Protein AF-A0A6N9VJF4-F1 (afdb_monomer_lite)

Foldseek 3Di:
DVVVVCLVPDLVNALLVCQDPPHDDPDPPDGDDSPDLSSHGPPVVVVVCVVCVVCVDPVNVVVCVVVVVVVD

Organism: Streptomyces microflavus (NCBI:txid1919)

Radius of gyration: 16.68 Å; chains: 1; bounding box: 35×25×43 Å

Structure 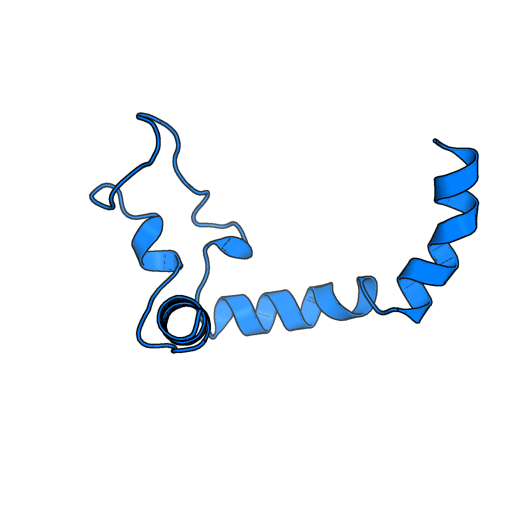(mmCIF, N/CA/C/O backbone):
data_AF-A0A6N9VJF4-F1
#
_entry.id   AF-A0A6N9VJF4-F1
#
loop_
_atom_site.group_PDB
_atom_site.id
_atom_site.type_symbol
_atom_site.label_atom_id
_atom_site.label_alt_id
_atom_site.label_comp_id
_atom_site.label_asym_id
_atom_site.label_entity_id
_atom_site.label_seq_id
_atom_site.pdbx_PDB_ins_code
_atom_site.Cartn_x
_atom_site.Cartn_y
_atom_site.Cartn_z
_atom_site.occupancy
_atom_site.B_iso_or_equiv
_atom_site.auth_seq_id
_atom_site.auth_comp_id
_atom_site.auth_asym_id
_atom_site.auth_atom_id
_atom_site.pdbx_PDB_model_num
ATOM 1 N N . TYR A 1 1 ? -8.412 14.726 -13.136 1.00 95.69 1 TYR A N 1
ATOM 2 C CA . TYR A 1 1 ? -8.873 13.734 -12.137 1.00 95.69 1 TYR A CA 1
ATOM 3 C C . TYR A 1 1 ? -8.968 12.356 -12.772 1.00 95.69 1 TYR A C 1
ATOM 5 O O . TYR A 1 1 ? -8.314 11.448 -12.276 1.00 95.69 1 TYR A O 1
ATOM 13 N N . GLU A 1 2 ? -9.697 12.215 -13.884 1.00 98.38 2 GLU A N 1
ATOM 14 C CA . GLU A 1 2 ? -9.879 10.924 -14.569 1.00 98.38 2 GLU A CA 1
ATOM 15 C C . GLU A 1 2 ? -8.566 10.233 -14.951 1.00 98.38 2 GLU A C 1
ATOM 17 O O . GLU A 1 2 ? -8.410 9.055 -14.654 1.00 98.38 2 GLU A O 1
ATOM 22 N N . ASP A 1 3 ? -7.579 10.962 -15.479 1.00 98.31 3 ASP A N 1
ATOM 23 C CA . ASP A 1 3 ? -6.286 10.363 -15.851 1.00 98.31 3 ASP A CA 1
ATOM 24 C C . ASP A 1 3 ? -5.558 9.749 -14.649 1.00 98.31 3 ASP A C 1
ATOM 26 O O . ASP A 1 3 ? -5.028 8.643 -14.717 1.00 98.31 3 ASP A O 1
ATOM 30 N N . VAL A 1 4 ? -5.584 10.440 -13.507 1.00 97.88 4 VAL A N 1
ATOM 31 C CA . VAL A 1 4 ? -4.977 9.945 -12.263 1.00 97.88 4 VAL A CA 1
ATOM 32 C C . VAL A 1 4 ? -5.738 8.721 -11.768 1.00 97.88 4 VAL A C 1
ATOM 34 O O . VAL A 1 4 ? -5.131 7.709 -11.428 1.00 97.88 4 VAL A O 1
ATOM 37 N N . ARG A 1 5 ? -7.073 8.779 -11.762 1.00 97.94 5 ARG A N 1
ATOM 38 C CA . ARG A 1 5 ? -7.909 7.643 -11.367 1.00 97.94 5 ARG A CA 1
ATOM 39 C C . ARG A 1 5 ? -7.658 6.430 -12.262 1.00 97.94 5 ARG A C 1
ATOM 41 O O . ARG A 1 5 ? -7.619 5.315 -11.749 1.00 97.94 5 ARG A O 1
ATOM 48 N N . PHE A 1 6 ? -7.493 6.639 -13.563 1.00 98.00 6 PHE A N 1
ATOM 49 C CA . PHE A 1 6 ? -7.170 5.595 -14.524 1.00 98.00 6 PHE A CA 1
ATOM 50 C C . PHE A 1 6 ? -5.815 4.950 -14.209 1.00 98.00 6 PHE A C 1
ATOM 52 O O . PHE A 1 6 ? -5.759 3.739 -14.005 1.00 98.00 6 PHE A O 1
ATOM 59 N N . VAL A 1 7 ? -4.754 5.751 -14.056 1.00 97.56 7 VAL A N 1
ATOM 60 C CA . VAL A 1 7 ? -3.405 5.245 -13.743 1.00 97.56 7 VAL A CA 1
ATOM 61 C C . VAL A 1 7 ? -3.371 4.466 -12.424 1.00 97.56 7 VAL A C 1
ATOM 63 O O . VAL A 1 7 ? -2.742 3.417 -12.351 1.00 97.56 7 VAL A O 1
ATOM 66 N N . PHE A 1 8 ? -4.069 4.933 -11.385 1.00 95.81 8 PHE A N 1
ATOM 67 C CA . PHE A 1 8 ? -4.047 4.291 -10.063 1.00 95.81 8 PHE A CA 1
ATOM 68 C C . PHE A 1 8 ? -4.910 3.024 -9.943 1.00 95.81 8 PHE A C 1
ATOM 70 O O . PHE A 1 8 ? -4.757 2.296 -8.963 1.00 95.81 8 PHE A O 1
ATOM 77 N N . ASN A 1 9 ? -5.825 2.762 -10.882 1.00 96.19 9 ASN A N 1
ATOM 78 C CA . ASN A 1 9 ? -6.731 1.606 -10.815 1.00 96.19 9 ASN A CA 1
ATOM 79 C C . ASN A 1 9 ? -6.455 0.531 -11.876 1.00 96.19 9 ASN A C 1
ATOM 81 O O . ASN A 1 9 ? -7.000 -0.567 -11.770 1.00 96.19 9 ASN A O 1
ATOM 85 N N . ASP A 1 10 ? -5.654 0.824 -12.899 1.00 97.44 10 ASP A N 1
ATOM 86 C CA . ASP A 1 10 ? -5.384 -0.110 -13.991 1.00 97.44 10 ASP A CA 1
ATOM 87 C C . ASP A 1 10 ? -4.108 -0.930 -13.732 1.00 97.44 10 ASP A C 1
ATOM 89 O O . ASP A 1 10 ? -3.027 -0.383 -13.515 1.00 97.44 10 ASP A O 1
ATOM 93 N N . ALA A 1 11 ? -4.222 -2.261 -13.793 1.00 95.19 11 ALA A N 1
ATOM 94 C CA . ALA A 1 11 ? -3.131 -3.194 -13.495 1.00 95.19 11 ALA A CA 1
ATOM 95 C C . ALA A 1 11 ? -1.956 -3.136 -14.493 1.00 95.19 11 ALA A C 1
ATOM 97 O O . ALA A 1 11 ? -0.921 -3.756 -14.254 1.00 95.19 11 ALA A O 1
ATOM 98 N N . ARG A 1 12 ? -2.092 -2.403 -15.608 1.00 96.81 12 ARG A N 1
ATOM 99 C CA . ARG A 1 12 ? -0.985 -2.133 -16.537 1.00 96.81 12 ARG A CA 1
ATOM 100 C C . ARG A 1 12 ? 0.077 -1.211 -15.934 1.00 96.81 12 ARG A C 1
ATOM 102 O O . ARG A 1 12 ? 1.213 -1.227 -16.404 1.00 96.81 12 ARG A O 1
ATOM 109 N N . PHE A 1 13 ? -0.265 -0.424 -14.912 1.00 96.81 13 PHE A N 1
ATOM 110 C CA . PHE A 1 13 ? 0.679 0.446 -14.214 1.00 96.81 13 PHE A CA 1
ATOM 111 C C . PHE A 1 13 ? 1.201 -0.246 -12.952 1.00 96.81 13 PHE A C 1
ATOM 113 O O . PHE A 1 13 ? 0.476 -0.460 -11.986 1.00 96.81 13 PHE A O 1
ATOM 120 N N . SER A 1 14 ? 2.485 -0.601 -12.974 1.00 95.06 14 SER A N 1
ATOM 121 C CA . SER A 1 14 ? 3.152 -1.334 -11.897 1.00 95.06 14 SER A CA 1
ATOM 122 C C . SER A 1 14 ? 3.732 -0.386 -10.852 1.00 95.06 14 SER A C 1
ATOM 124 O O . SER A 1 14 ? 4.516 0.513 -11.171 1.00 95.06 14 SER A O 1
ATOM 126 N N . ARG A 1 15 ? 3.411 -0.631 -9.580 1.00 93.88 15 ARG A N 1
ATOM 127 C CA . ARG A 1 15 ? 4.047 0.052 -8.453 1.00 93.88 15 ARG A CA 1
ATOM 128 C C . ARG A 1 15 ? 5.417 -0.543 -8.129 1.00 93.88 15 ARG A C 1
ATOM 130 O O . ARG A 1 15 ? 6.302 0.208 -7.707 1.00 93.88 15 ARG A O 1
ATOM 137 N N . GLN A 1 16 ? 5.603 -1.841 -8.373 1.00 94.81 16 GLN A N 1
ATOM 138 C CA . GLN A 1 16 ? 6.870 -2.550 -8.173 1.00 94.81 16 GLN A CA 1
ATOM 139 C C . GLN A 1 16 ? 7.952 -2.101 -9.158 1.00 94.81 16 GLN A C 1
ATOM 141 O O . GLN A 1 16 ? 9.117 -1.982 -8.795 1.00 94.81 16 GLN A O 1
ATOM 146 N N . ALA A 1 17 ? 7.586 -1.767 -10.396 1.00 93.50 17 ALA A N 1
ATOM 147 C CA . ALA A 1 17 ? 8.524 -1.224 -11.375 1.00 93.50 17 ALA A CA 1
ATOM 148 C C . ALA A 1 17 ? 9.167 0.096 -10.914 1.00 93.50 17 ALA A C 1
ATOM 150 O O . ALA A 1 17 ? 10.302 0.383 -11.287 1.00 93.50 17 ALA A O 1
ATOM 151 N N . ALA A 1 18 ? 8.484 0.871 -10.066 1.00 90.94 18 ALA A N 1
ATOM 152 C CA . ALA A 1 18 ? 9.007 2.126 -9.533 1.00 90.94 18 ALA A CA 1
ATOM 153 C C . ALA A 1 18 ? 10.080 1.942 -8.440 1.00 90.94 18 ALA A C 1
ATOM 155 O O . ALA A 1 18 ? 10.653 2.933 -7.997 1.00 90.94 18 ALA A O 1
ATOM 156 N N . THR A 1 19 ? 10.366 0.712 -7.991 1.00 90.12 19 THR A N 1
ATOM 157 C CA . THR A 1 19 ? 11.495 0.436 -7.080 1.00 90.12 19 THR A CA 1
ATOM 158 C C . THR A 1 19 ? 12.764 0.014 -7.815 1.00 90.12 19 THR A C 1
ATOM 160 O O . THR A 1 19 ? 13.759 -0.307 -7.170 1.00 90.12 19 THR A O 1
ATOM 163 N N . ARG A 1 20 ? 12.751 -0.039 -9.153 1.00 89.62 20 ARG A N 1
ATOM 164 C CA . ARG A 1 20 ? 13.944 -0.406 -9.919 1.00 89.62 20 ARG A CA 1
ATOM 165 C C . ARG A 1 20 ? 14.994 0.713 -9.876 1.00 89.62 20 ARG A C 1
ATOM 167 O O . ARG A 1 20 ? 14.615 1.885 -9.813 1.00 89.62 20 ARG A O 1
ATOM 174 N N . PRO A 1 21 ? 16.298 0.388 -9.936 1.00 87.25 21 PRO A N 1
ATOM 175 C CA . PRO A 1 21 ? 17.363 1.387 -9.850 1.00 87.25 21 PRO A CA 1
ATOM 176 C C . PRO A 1 21 ? 17.248 2.527 -10.872 1.00 87.25 21 PRO A C 1
ATOM 178 O O . PRO A 1 21 ? 17.554 3.670 -10.533 1.00 87.25 21 PRO A O 1
ATOM 181 N N . GLU A 1 22 ? 16.785 2.222 -12.086 1.00 89.19 22 GLU A N 1
ATOM 182 C CA . GLU A 1 22 ? 16.630 3.145 -13.216 1.00 89.19 22 GLU A CA 1
ATOM 183 C C . GLU A 1 22 ? 15.328 3.956 -13.207 1.00 89.19 22 GLU A C 1
ATOM 185 O O . GLU A 1 22 ? 15.165 4.863 -14.025 1.00 89.19 22 GLU A O 1
ATOM 190 N N . ALA A 1 23 ? 14.384 3.632 -12.318 1.00 89.69 23 ALA A N 1
ATOM 191 C CA . ALA A 1 23 ? 13.111 4.334 -12.258 1.00 89.69 23 ALA A CA 1
ATOM 192 C C . ALA A 1 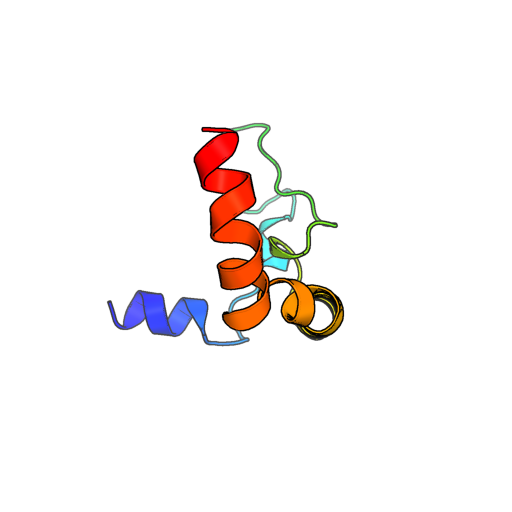23 ? 13.317 5.810 -11.856 1.00 89.69 23 ALA A C 1
ATOM 194 O O . ALA A 1 23 ? 14.208 6.108 -11.055 1.00 89.69 23 ALA A O 1
ATOM 195 N N . PRO A 1 24 ? 12.491 6.749 -12.359 1.00 89.19 24 PRO A N 1
ATOM 196 C CA . PRO A 1 24 ? 12.554 8.144 -11.935 1.00 89.19 24 PRO A CA 1
ATOM 197 C C . PRO A 1 24 ? 12.372 8.284 -10.418 1.00 89.19 24 PRO A C 1
ATOM 199 O O . PRO A 1 24 ? 11.421 7.748 -9.847 1.00 89.19 24 PRO A O 1
ATOM 202 N N . LYS A 1 25 ? 13.264 9.038 -9.767 1.00 85.94 25 LYS A N 1
ATOM 203 C CA . LYS A 1 25 ? 13.247 9.279 -8.315 1.00 85.94 25 LYS A CA 1
ATOM 204 C C . LYS A 1 25 ? 12.979 10.754 -8.035 1.00 85.94 25 LYS A C 1
ATOM 206 O O . LYS A 1 25 ? 13.488 11.621 -8.740 1.00 85.94 25 LYS A O 1
ATOM 211 N N . LEU A 1 26 ? 12.204 11.036 -6.985 1.00 84.69 26 LEU A N 1
ATOM 212 C CA . LEU A 1 26 ? 11.945 12.410 -6.537 1.00 84.69 26 LEU A CA 1
ATOM 213 C C . LEU A 1 26 ? 13.207 13.060 -5.951 1.00 84.69 26 LEU A C 1
ATOM 215 O O . LEU A 1 26 ? 13.444 14.247 -6.146 1.00 84.69 26 LEU A O 1
ATOM 219 N N . MET A 1 27 ? 14.010 12.273 -5.232 1.00 84.56 27 MET A N 1
ATOM 220 C CA . MET A 1 27 ? 15.267 12.700 -4.626 1.00 84.56 27 MET A CA 1
ATOM 221 C C . MET A 1 27 ? 16.341 11.622 -4.829 1.00 84.56 27 MET A C 1
ATOM 223 O O . MET A 1 27 ? 16.024 10.431 -4.738 1.00 84.56 27 MET A O 1
ATOM 227 N N . PRO A 1 28 ? 17.610 11.999 -5.067 1.00 80.25 28 PRO A N 1
ATOM 228 C CA . PRO A 1 28 ? 18.719 11.049 -5.077 1.00 80.25 28 PRO A CA 1
ATOM 229 C C . PRO A 1 28 ? 18.815 10.284 -3.749 1.00 80.25 28 PRO A C 1
ATOM 231 O O . PRO A 1 28 ? 18.633 10.867 -2.683 1.00 80.25 28 PRO A O 1
ATOM 234 N N . GLY A 1 29 ? 19.103 8.982 -3.807 1.00 76.31 29 GLY A N 1
ATOM 235 C CA . GLY A 1 29 ? 19.298 8.137 -2.619 1.00 76.31 29 GLY A CA 1
ATOM 236 C C . GLY A 1 29 ? 18.024 7.741 -1.860 1.00 76.31 29 GLY A C 1
ATOM 237 O O . GLY A 1 29 ? 18.109 6.935 -0.939 1.00 76.31 29 GLY A O 1
ATOM 238 N N . VAL A 1 30 ? 16.848 8.252 -2.243 1.00 74.50 30 VAL A N 1
ATOM 239 C CA . VAL A 1 30 ? 15.565 7.791 -1.695 1.00 74.50 30 VAL A CA 1
ATOM 240 C C . VAL A 1 30 ? 15.049 6.651 -2.561 1.00 74.50 30 VAL A C 1
ATOM 242 O O . VAL A 1 30 ? 14.546 6.867 -3.665 1.00 74.50 30 VAL A O 1
ATOM 245 N N . GLU A 1 31 ? 15.187 5.429 -2.059 1.00 73.25 31 GLU A N 1
ATOM 246 C CA . GLU A 1 31 ? 14.663 4.229 -2.706 1.00 73.25 31 GLU A CA 1
ATOM 247 C C . GLU A 1 31 ? 13.417 3.755 -1.964 1.00 73.25 31 GLU A C 1
ATOM 249 O O . GLU A 1 31 ? 13.372 3.731 -0.733 1.00 73.25 31 GLU A O 1
ATOM 254 N N . GLY A 1 32 ? 12.371 3.411 -2.715 1.00 76.31 32 GLY A N 1
ATOM 255 C CA . GLY A 1 32 ? 11.236 2.717 -2.124 1.00 76.31 32 GLY A CA 1
ATOM 256 C C . GLY A 1 32 ? 11.682 1.323 -1.706 1.00 76.31 32 GLY A C 1
ATOM 257 O O . GLY A 1 32 ? 12.241 0.609 -2.532 1.00 76.31 32 GLY A O 1
ATOM 258 N N . ASP A 1 33 ? 11.407 0.939 -0.461 1.00 88.19 33 ASP A N 1
ATOM 259 C CA . ASP A 1 33 ? 11.647 -0.420 0.023 1.00 88.19 33 ASP A CA 1
ATOM 260 C C . ASP A 1 33 ? 10.880 -1.423 -0.866 1.00 88.19 33 ASP A C 1
ATOM 262 O O . ASP A 1 33 ? 9.638 -1.391 -0.870 1.00 88.19 33 ASP A O 1
ATOM 266 N N . PRO A 1 34 ? 11.575 -2.290 -1.633 1.00 89.31 34 PRO A N 1
ATOM 267 C CA . PRO A 1 34 ? 10.935 -3.270 -2.504 1.00 89.31 34 PRO A CA 1
ATOM 268 C C . PRO A 1 34 ? 10.097 -4.294 -1.741 1.00 89.31 34 PRO A C 1
ATOM 270 O O . PRO A 1 34 ? 9.220 -4.916 -2.343 1.00 89.31 34 PRO A O 1
ATOM 273 N N . ASP A 1 35 ? 10.345 -4.480 -0.443 1.00 91.62 35 ASP A N 1
ATOM 274 C CA . ASP A 1 35 ? 9.642 -5.433 0.414 1.00 91.62 35 ASP A CA 1
ATOM 275 C C . ASP A 1 35 ? 8.445 -4.836 1.147 1.00 91.62 35 ASP A C 1
ATOM 277 O O . ASP A 1 35 ? 7.583 -5.573 1.638 1.00 91.62 35 ASP A O 1
ATOM 281 N N . SER A 1 36 ? 8.298 -3.514 1.110 1.00 93.94 36 SER A N 1
ATOM 282 C CA . SER A 1 36 ? 7.118 -2.843 1.635 1.00 93.94 36 SER A CA 1
ATOM 283 C C . SER A 1 36 ? 5.852 -3.217 0.861 1.00 93.94 36 SER A C 1
ATOM 285 O O . SER A 1 36 ? 5.827 -3.255 -0.371 1.00 93.94 36 SER A O 1
ATOM 287 N N . ILE A 1 37 ? 4.743 -3.409 1.585 1.00 96.25 37 ILE A N 1
ATOM 288 C CA . ILE A 1 37 ? 3.424 -3.701 1.001 1.00 96.25 37 ILE A CA 1
ATOM 289 C C . ILE A 1 37 ? 2.994 -2.651 -0.034 1.00 96.25 37 ILE A C 1
ATOM 291 O O . ILE A 1 37 ? 2.341 -2.999 -1.012 1.00 96.25 37 ILE A O 1
ATOM 295 N N . VAL A 1 38 ? 3.382 -1.383 0.145 1.00 94.12 38 VAL A N 1
ATOM 296 C CA . VAL A 1 38 ? 3.023 -0.287 -0.777 1.00 94.12 38 VAL A CA 1
ATOM 297 C C . VAL A 1 38 ? 3.863 -0.264 -2.056 1.00 94.12 38 VAL A C 1
ATOM 299 O O . VAL A 1 38 ? 3.610 0.567 -2.924 1.00 94.12 38 VAL A O 1
ATOM 302 N N . SER A 1 39 ? 4.857 -1.146 -2.163 1.00 94.62 39 SER A N 1
ATOM 303 C CA . SER A 1 39 ? 5.742 -1.291 -3.320 1.00 94.62 39 SER A CA 1
ATOM 304 C C . SER A 1 39 ? 5.441 -2.540 -4.153 1.00 94.62 39 SER A C 1
ATOM 306 O O . SER A 1 39 ? 6.044 -2.718 -5.203 1.00 94.62 39 SER A O 1
ATOM 308 N N . LYS A 1 40 ? 4.541 -3.427 -3.711 1.00 95.81 40 LYS A N 1
ATOM 309 C CA . LYS A 1 40 ? 4.2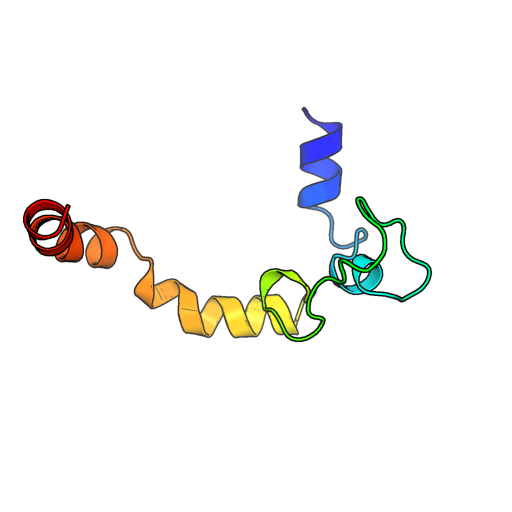12 -4.670 -4.427 1.00 95.81 40 LYS A CA 1
ATOM 310 C C . LYS A 1 40 ? 3.023 -4.469 -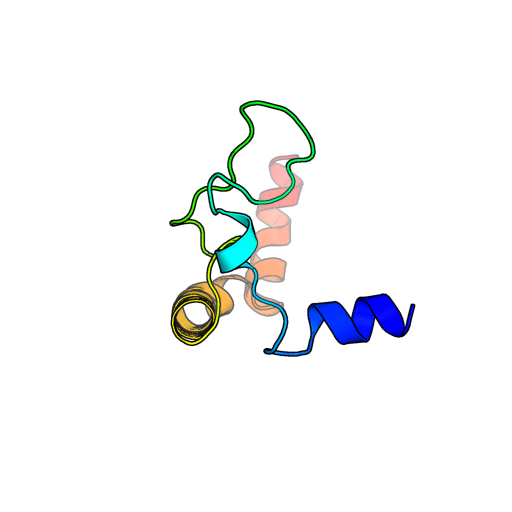5.372 1.00 95.81 40 LYS A C 1
ATOM 312 O O . LYS A 1 40 ? 2.123 -3.683 -5.084 1.00 95.81 40 LYS A O 1
ATOM 317 N N . ASP A 1 41 ? 2.977 -5.263 -6.438 1.00 96.94 41 ASP A N 1
ATOM 318 C CA . ASP A 1 41 ? 1.786 -5.436 -7.278 1.00 96.94 41 ASP A CA 1
ATOM 319 C C . ASP A 1 41 ? 1.012 -6.708 -6.889 1.00 96.94 41 ASP A C 1
ATOM 321 O O . ASP A 1 41 ? 1.414 -7.478 -6.008 1.00 96.94 41 ASP A O 1
ATOM 325 N N . ALA A 1 42 ? -0.140 -6.942 -7.521 1.00 96.12 42 ALA A N 1
ATOM 326 C CA . ALA A 1 42 ? -0.832 -8.224 -7.407 1.00 96.12 42 ALA A CA 1
ATOM 327 C C . ALA A 1 42 ? 0.021 -9.362 -8.020 1.00 96.12 42 ALA A C 1
ATOM 329 O O . ALA A 1 42 ? 0.707 -9.132 -9.013 1.00 96.12 42 ALA A O 1
ATOM 330 N N . PRO A 1 43 ? -0.035 -10.596 -7.476 1.00 96.88 43 PRO A N 1
ATOM 331 C CA . PRO A 1 43 ? -0.925 -11.059 -6.406 1.00 96.88 43 PRO A CA 1
ATOM 332 C C . PRO A 1 43 ? -0.411 -10.793 -4.981 1.00 96.88 43 PRO A C 1
ATOM 334 O O . PRO A 1 43 ? -1.185 -10.927 -4.029 1.00 96.88 43 PRO A O 1
ATOM 337 N N . ASP A 1 44 ? 0.854 -10.406 -4.806 1.00 97.50 44 ASP A N 1
ATOM 338 C CA . ASP A 1 44 ? 1.461 -10.251 -3.479 1.00 97.50 44 ASP A CA 1
ATOM 339 C C . ASP A 1 44 ? 0.836 -9.118 -2.669 1.00 97.50 44 ASP A C 1
ATOM 341 O O . ASP A 1 44 ? 0.469 -9.331 -1.511 1.00 97.50 44 ASP A O 1
ATOM 345 N N . HIS A 1 45 ? 0.620 -7.948 -3.275 1.00 97.50 45 HIS A N 1
ATOM 346 C CA . HIS A 1 45 ? -0.090 -6.848 -2.620 1.00 97.50 45 HIS A CA 1
ATOM 347 C C . HIS A 1 45 ? -1.485 -7.284 -2.157 1.00 97.50 45 HIS A C 1
ATOM 349 O O . HIS A 1 45 ? -1.865 -7.037 -1.012 1.00 97.50 45 HIS A O 1
ATOM 355 N N . THR A 1 46 ? -2.227 -8.004 -3.005 1.00 97.62 46 THR A N 1
ATOM 356 C CA . THR A 1 46 ? -3.564 -8.519 -2.677 1.00 97.62 46 THR A CA 1
ATOM 357 C C . THR A 1 46 ? -3.518 -9.488 -1.496 1.00 97.62 46 THR A C 1
ATOM 359 O O . THR A 1 46 ? -4.332 -9.386 -0.575 1.00 97.62 46 THR A O 1
ATOM 362 N N . ARG A 1 47 ? -2.543 -10.404 -1.478 1.00 98.06 47 ARG A N 1
ATOM 363 C CA . ARG A 1 47 ? -2.336 -11.365 -0.387 1.00 98.06 47 ARG A CA 1
ATOM 364 C C . ARG A 1 47 ? -2.003 -10.658 0.926 1.00 98.06 47 ARG A C 1
ATOM 366 O O . ARG A 1 47 ? -2.642 -10.937 1.938 1.00 98.06 47 ARG A O 1
ATOM 373 N N . LEU A 1 48 ? -1.052 -9.725 0.911 1.00 97.81 48 LEU A N 1
ATOM 374 C CA . LEU A 1 48 ? -0.640 -8.967 2.095 1.00 97.81 48 LEU A CA 1
ATOM 375 C C . LEU A 1 48 ? -1.780 -8.090 2.628 1.00 97.81 48 LEU A C 1
ATOM 377 O O . LEU A 1 48 ? -2.067 -8.110 3.825 1.00 97.81 48 LEU A O 1
ATOM 381 N N . ARG A 1 49 ? -2.503 -7.389 1.744 1.00 97.69 49 ARG A N 1
ATOM 382 C CA . ARG A 1 49 ? -3.691 -6.600 2.108 1.00 97.69 49 ARG A CA 1
ATOM 383 C C . ARG A 1 49 ? -4.761 -7.460 2.761 1.00 97.69 49 ARG A C 1
ATOM 385 O O . ARG A 1 49 ? -5.325 -7.038 3.765 1.00 97.69 49 ARG A O 1
ATOM 392 N N . ARG A 1 50 ? -5.016 -8.665 2.242 1.00 98.19 50 ARG A N 1
ATOM 393 C CA . ARG A 1 50 ? -5.993 -9.596 2.827 1.00 98.19 50 ARG A CA 1
ATOM 394 C C . ARG A 1 50 ? -5.638 -9.988 4.265 1.00 98.19 50 ARG A C 1
ATOM 396 O O . ARG A 1 50 ? -6.549 -10.174 5.065 1.00 98.19 50 ARG A O 1
ATOM 403 N N . LEU A 1 51 ? -4.349 -10.082 4.596 1.00 98.00 51 LEU A N 1
ATOM 404 C CA . LEU A 1 51 ? -3.888 -10.392 5.952 1.00 98.00 51 LEU A CA 1
ATOM 405 C C . LEU A 1 51 ? -4.082 -9.215 6.918 1.00 98.00 51 LEU A C 1
ATOM 407 O O . LEU A 1 51 ? -4.543 -9.421 8.037 1.00 98.00 51 LEU A O 1
ATOM 411 N N . VAL A 1 52 ? -3.759 -7.986 6.499 1.00 97.38 52 VAL A N 1
ATOM 412 C CA . VAL A 1 52 ? -3.748 -6.819 7.407 1.00 97.38 52 VAL A CA 1
ATOM 413 C C . VAL A 1 52 ? -5.069 -6.047 7.453 1.00 97.38 52 VAL A C 1
ATOM 415 O O . VAL A 1 52 ? -5.383 -5.437 8.472 1.00 97.38 52 VAL A O 1
ATOM 418 N N . ALA A 1 53 ? -5.876 -6.077 6.386 1.00 98.06 53 ALA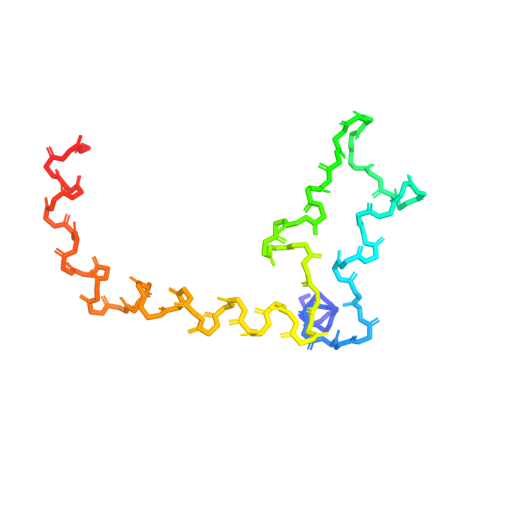 A N 1
ATOM 419 C CA . ALA A 1 53 ? -7.115 -5.300 6.287 1.00 98.06 53 ALA A CA 1
ATOM 420 C C . ALA A 1 53 ? -8.109 -5.509 7.452 1.00 98.06 53 ALA A C 1
ATOM 422 O O . ALA A 1 53 ? -8.701 -4.517 7.882 1.00 98.06 53 ALA A O 1
ATOM 423 N N . PRO A 1 54 ? -8.285 -6.718 8.031 1.00 98.06 54 PRO A N 1
ATOM 424 C CA . PRO A 1 54 ? -9.196 -6.915 9.163 1.00 98.06 54 PRO A CA 1
ATOM 425 C C . PRO A 1 54 ? -8.868 -6.070 10.405 1.00 98.06 54 PRO A C 1
ATOM 427 O O . PRO A 1 54 ? -9.775 -5.746 11.176 1.00 98.06 54 PRO A O 1
ATOM 430 N N . ALA A 1 55 ? -7.601 -5.683 10.596 1.00 97.56 55 ALA A N 1
ATOM 431 C CA . ALA A 1 55 ? -7.185 -4.806 11.692 1.00 97.56 55 ALA A CA 1
ATOM 432 C C . ALA A 1 55 ? -7.666 -3.354 11.508 1.00 97.56 55 ALA A C 1
ATOM 434 O O . ALA A 1 55 ? -7.866 -2.650 12.492 1.00 97.56 55 ALA A O 1
ATOM 435 N N . PHE A 1 56 ? -7.924 -2.935 10.266 1.00 97.75 56 PHE A N 1
A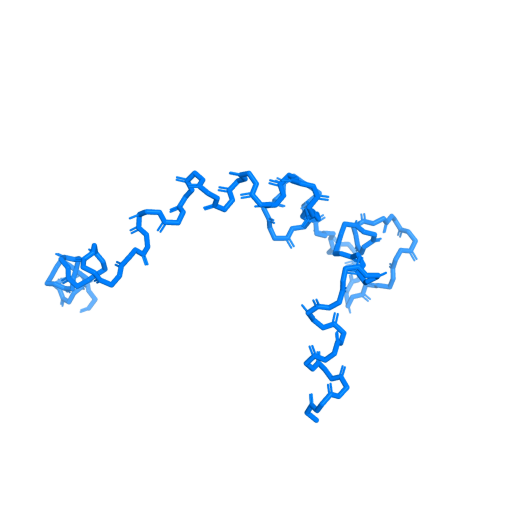TOM 436 C CA . PHE A 1 56 ? -8.288 -1.563 9.892 1.00 97.75 56 PHE A CA 1
ATOM 437 C C . PHE A 1 56 ? -9.772 -1.402 9.528 1.00 97.75 56 PHE A C 1
ATOM 439 O O . PHE A 1 56 ? -10.159 -0.476 8.820 1.00 97.75 56 PHE A O 1
ATOM 446 N N . THR A 1 57 ? -10.632 -2.311 9.986 1.00 98.25 57 THR A N 1
ATOM 447 C CA . THR A 1 57 ? -12.085 -2.169 9.800 1.00 98.25 57 THR A CA 1
ATOM 448 C C . THR A 1 57 ? -12.627 -1.000 10.625 1.00 98.25 57 THR A C 1
ATOM 450 O O . THR A 1 57 ? -12.121 -0.727 11.712 1.00 98.25 57 THR A O 1
ATOM 453 N N . VAL A 1 58 ? -13.710 -0.362 10.162 1.00 98.25 58 VAL A N 1
ATOM 454 C CA . VAL A 1 58 ? -14.362 0.758 10.877 1.00 98.25 58 VAL A CA 1
ATOM 455 C C . VAL A 1 58 ? -14.613 0.408 12.345 1.00 98.25 58 VAL A C 1
ATOM 457 O O . VAL A 1 58 ? -14.213 1.148 13.234 1.00 98.25 58 VAL A O 1
ATOM 460 N N . ARG A 1 59 ? -15.176 -0.776 12.621 1.00 98.12 59 ARG A N 1
ATOM 461 C CA . ARG A 1 59 ? -15.436 -1.243 13.991 1.00 98.12 59 ARG A CA 1
ATOM 462 C C . ARG A 1 59 ? -14.169 -1.337 14.850 1.00 98.12 59 ARG A C 1
ATOM 464 O O . ARG A 1 59 ? -14.217 -0.987 16.025 1.00 98.12 59 ARG A O 1
ATOM 471 N N . ARG A 1 60 ? -13.058 -1.845 14.299 1.00 97.81 60 ARG A N 1
ATOM 472 C CA . ARG A 1 60 ? -11.780 -1.955 15.026 1.00 97.81 60 ARG A CA 1
ATOM 473 C C . ARG A 1 60 ? -11.213 -0.576 15.338 1.00 97.81 60 ARG A C 1
ATOM 475 O O . ARG A 1 60 ? -10.841 -0.339 16.481 1.00 97.81 60 ARG A O 1
ATOM 482 N N . ILE A 1 61 ? -11.206 0.317 14.350 1.00 97.94 61 ILE A N 1
ATOM 483 C CA . ILE A 1 61 ? -10.690 1.680 14.501 1.00 97.94 61 ILE A CA 1
ATOM 484 C C . ILE A 1 61 ? -11.534 2.488 15.494 1.00 97.94 61 ILE A C 1
ATOM 486 O O . ILE A 1 61 ? -10.973 3.126 16.379 1.00 97.94 61 ILE A O 1
ATOM 490 N N . GLU A 1 62 ? -12.865 2.398 15.439 1.00 98.19 62 GLU A N 1
ATOM 491 C CA . GLU A 1 62 ? -13.734 3.058 16.425 1.00 98.19 62 GLU A CA 1
ATOM 492 C C . GLU A 1 62 ? -13.492 2.547 17.851 1.00 98.19 62 GLU A C 1
ATOM 494 O O . GLU A 1 62 ? -13.469 3.334 18.795 1.00 98.19 62 GLU A O 1
ATOM 499 N N . GLY A 1 63 ? -13.210 1.252 18.020 1.00 97.69 63 GLY A N 1
ATOM 500 C CA . GLY A 1 63 ? -12.813 0.695 19.316 1.00 97.69 63 GLY A CA 1
ATOM 501 C C . GLY A 1 63 ? -11.499 1.269 19.868 1.00 97.69 63 GLY A C 1
ATOM 502 O O . GLY A 1 63 ? -11.307 1.279 21.081 1.00 97.69 63 GLY A O 1
ATOM 503 N N . MET A 1 64 ? -10.610 1.780 19.009 1.00 97.38 64 MET A N 1
ATOM 504 C CA . MET A 1 64 ? -9.344 2.407 19.415 1.00 97.38 64 MET A CA 1
ATOM 505 C C . MET A 1 64 ? -9.495 3.891 19.781 1.00 97.38 64 MET A C 1
ATOM 507 O O . MET A 1 64 ? -8.591 4.456 20.398 1.00 97.38 64 MET A O 1
ATOM 511 N N . ARG A 1 65 ? -10.621 4.532 19.432 1.00 97.00 65 ARG A N 1
ATOM 512 C CA . ARG A 1 65 ? -10.821 5.987 19.545 1.00 97.00 65 ARG A CA 1
ATOM 513 C C . ARG A 1 65 ? -10.519 6.536 20.940 1.00 97.00 65 ARG A C 1
ATOM 515 O O . ARG A 1 65 ? -9.762 7.493 21.050 1.00 97.00 65 ARG A O 1
ATOM 522 N N . GLN A 1 66 ? -11.078 5.926 21.985 1.00 96.94 66 GLN A N 1
ATOM 523 C CA . GLN A 1 66 ? -10.908 6.400 23.366 1.00 96.94 66 GLN A CA 1
ATOM 524 C C . GLN A 1 66 ? -9.447 6.322 23.834 1.00 96.94 66 GLN A C 1
ATOM 526 O O . GLN A 1 66 ? -8.935 7.259 24.444 1.00 96.94 66 GLN A O 1
ATOM 531 N N . GLY A 1 67 ? -8.751 5.231 23.493 1.00 96.75 67 GLY A N 1
ATOM 532 C CA . GLY A 1 67 ? -7.333 5.070 23.823 1.00 96.75 67 GLY A CA 1
ATOM 533 C C . GLY A 1 67 ? -6.459 6.121 23.136 1.00 96.75 67 GLY A C 1
ATOM 534 O O . GLY A 1 67 ? -5.596 6.720 23.773 1.00 96.75 67 GLY A O 1
ATOM 535 N N . ILE A 1 68 ? -6.734 6.406 21.859 1.00 97.31 68 ILE A N 1
ATOM 536 C CA . ILE A 1 68 ? -6.032 7.453 21.104 1.00 97.31 68 ILE A CA 1
ATOM 537 C C . ILE A 1 68 ? -6.286 8.834 21.723 1.00 97.31 68 ILE A C 1
ATOM 539 O O . ILE A 1 68 ? -5.332 9.557 21.981 1.00 97.31 68 ILE A O 1
ATOM 543 N N . GLN A 1 69 ? -7.545 9.176 22.015 1.00 97.19 69 GLN A N 1
ATOM 544 C CA . GLN A 1 69 ? -7.929 10.474 22.592 1.00 97.19 69 GLN A CA 1
ATOM 545 C C . GLN A 1 69 ? -7.339 10.738 23.980 1.00 97.19 69 GLN A C 1
ATOM 547 O O . GLN A 1 69 ? -7.218 11.886 24.373 1.00 97.19 69 GLN A O 1
ATOM 552 N N . THR A 1 70 ? -7.002 9.689 24.729 1.00 96.75 70 THR A N 1
ATOM 553 C CA . THR A 1 70 ? -6.360 9.837 26.045 1.00 96.75 70 THR A CA 1
ATOM 554 C C . THR A 1 70 ? -4.835 9.968 25.928 1.00 96.75 70 THR A C 1
ATOM 556 O O . THR A 1 70 ? -4.180 10.415 26.864 1.00 96.75 70 THR A O 1
ATOM 559 N N . THR A 1 71 ? -4.258 9.548 24.797 1.00 94.75 71 THR A N 1
ATOM 560 C CA . THR A 1 71 ? -2.805 9.567 24.556 1.00 94.75 71 THR A CA 1
ATOM 561 C C . THR A 1 71 ? -2.335 10.874 23.909 1.00 94.75 71 THR A C 1
ATOM 563 O O . THR A 1 71 ? -1.186 11.261 24.114 1.00 94.75 71 THR A O 1
ATOM 566 N N . VAL A 1 72 ? -3.193 11.517 23.107 1.00 70.38 72 VAL A N 1
ATOM 567 C CA . VAL A 1 72 ? -2.904 12.745 22.340 1.00 70.38 72 VAL A CA 1
ATOM 568 C C . VAL A 1 72 ? -3.550 13.959 22.987 1.00 70.38 72 VAL A C 1
ATOM 570 O O . VAL A 1 72 ? -4.737 13.846 23.357 1.00 70.38 72 VAL A O 1
#

Secondary structure (DSSP, 8-state):
-HHHHHHHH-TTS-SGGGGSTTS--SSTT----TTSGGG--TTHHHHHHHHHGGGGSHHHHHHHHHHHHHH-

Sequence (72 aa):
YEDVRFVFNDARFSRQAATRPEAPKLMPGVEGDPDSIVSKDAPDHTRLRRLVAPAFTVRRIEGMRQGIQTTV

pLDDT: mean 93.57, std 6.63, range [70.38, 98.38]

InterPro domains:
  IPR036396 Cytochrome P450 superfamily [G3DSA:1.10.630.10] (1-72)
  IPR036396 Cytochrome P450 superfamily [SSF48264] (1-70)